Protein AF-A0A8H5M1E9-F1 (afdb_monomer_lite)

Foldseek 3Di:
DDDDDDPVVVVVVVVVVVVVVVVVVVVPDDDDDDPDDLVCLVVLLCVLVVVLVVLVCCVVPDPDDPDCVVVVVSVVSSVVSVVSSVQSVCVNVVNDD

pLDDT: mean 83.39, std 10.53, range [48.06, 94.81]

Organism: NCBI:txid117010

Structure (mmCIF, N/CA/C/O backbone):
data_AF-A0A8H5M1E9-F1
#
_entry.id   AF-A0A8H5M1E9-F1
#
loop_
_atom_site.group_PDB
_atom_site.id
_atom_site.type_symbol
_atom_site.label_atom_id
_atom_site.label_alt_id
_atom_site.label_comp_id
_atom_site.label_asym_id
_atom_site.label_entity_id
_atom_site.label_seq_id
_atom_site.pdbx_PDB_ins_code
_atom_site.Cartn_x
_atom_site.Cartn_y
_atom_site.Cartn_z
_atom_site.occupancy
_atom_site.B_iso_or_equiv
_atom_site.auth_seq_id
_atom_site.auth_comp_id
_atom_site.auth_asym_id
_atom_site.auth_atom_id
_atom_site.pdbx_PDB_model_num
ATOM 1 N N . MET A 1 1 ? 50.892 -19.982 -35.129 1.00 48.06 1 MET A N 1
ATOM 2 C CA . MET A 1 1 ? 50.820 -20.324 -33.693 1.00 48.06 1 MET A CA 1
ATOM 3 C C . MET A 1 1 ? 49.769 -19.431 -33.048 1.00 48.06 1 MET A C 1
ATOM 5 O O . MET A 1 1 ? 49.986 -18.226 -33.042 1.00 48.06 1 MET A O 1
ATOM 9 N N . PRO A 1 2 ? 48.614 -19.960 -32.609 1.00 54.09 2 PRO A N 1
ATOM 10 C CA . PRO A 1 2 ? 47.594 -19.156 -31.942 1.00 54.09 2 PRO A CA 1
ATOM 11 C C . PRO A 1 2 ? 48.084 -18.788 -30.536 1.00 54.09 2 PRO A C 1
ATOM 13 O O . PRO A 1 2 ? 48.436 -19.660 -29.743 1.00 54.09 2 PRO A O 1
ATOM 16 N N . SER A 1 3 ? 48.171 -17.491 -30.253 1.00 62.62 3 SER A N 1
ATOM 17 C CA . SER A 1 3 ? 48.501 -16.957 -28.934 1.00 62.62 3 SER A CA 1
ATOM 18 C C . SER A 1 3 ? 47.425 -17.375 -27.931 1.00 62.62 3 SER A C 1
ATOM 20 O O . SER A 1 3 ? 46.238 -17.123 -28.135 1.00 62.62 3 SER A O 1
ATOM 22 N N . SER A 1 4 ? 47.842 -18.051 -26.858 1.00 66.94 4 SER A N 1
ATOM 23 C CA . SER A 1 4 ? 46.951 -18.472 -25.774 1.00 66.94 4 SER A CA 1
ATOM 24 C C . SER A 1 4 ? 46.203 -17.251 -25.217 1.00 66.94 4 SER A C 1
ATOM 26 O O . SER A 1 4 ? 46.857 -16.264 -24.862 1.00 66.94 4 SER A O 1
ATOM 28 N N . PRO A 1 5 ? 44.858 -17.258 -25.168 1.00 65.81 5 PRO A N 1
ATOM 29 C CA . PRO A 1 5 ? 44.105 -16.123 -24.658 1.00 65.81 5 PRO A CA 1
ATOM 30 C C . PRO A 1 5 ? 44.442 -15.899 -23.180 1.00 65.81 5 PRO A C 1
ATOM 32 O O . PRO A 1 5 ? 44.386 -16.816 -22.360 1.00 65.81 5 PRO A O 1
ATOM 35 N N . SER A 1 6 ? 44.811 -14.662 -22.838 1.00 74.50 6 SER A N 1
ATOM 36 C CA . SER A 1 6 ? 45.079 -14.255 -21.456 1.00 74.50 6 SER A CA 1
ATOM 37 C C . SER A 1 6 ? 43.860 -14.547 -20.573 1.00 74.50 6 SER A C 1
ATOM 39 O O . SER A 1 6 ? 42.721 -14.328 -20.976 1.00 74.50 6 SER A O 1
ATOM 41 N N . ARG A 1 7 ? 44.062 -15.004 -19.333 1.00 67.06 7 ARG A N 1
ATOM 42 C CA . ARG A 1 7 ? 42.972 -15.329 -18.386 1.00 67.06 7 ARG A CA 1
ATOM 43 C C . ARG A 1 7 ? 41.955 -14.180 -18.221 1.00 67.06 7 ARG A C 1
ATOM 45 O O . ARG A 1 7 ? 40.781 -14.430 -17.955 1.00 67.06 7 ARG A O 1
ATOM 52 N N . ALA A 1 8 ? 42.390 -12.938 -18.439 1.00 66.88 8 ALA A N 1
ATOM 53 C CA . ALA A 1 8 ? 41.535 -11.754 -18.456 1.00 66.88 8 ALA A CA 1
ATOM 54 C C . ALA A 1 8 ? 40.524 -11.736 -19.621 1.00 66.88 8 ALA A C 1
ATOM 56 O O . ALA A 1 8 ? 39.365 -11.398 -19.399 1.00 66.88 8 ALA A O 1
ATOM 57 N N . THR A 1 9 ? 40.914 -12.138 -20.837 1.00 70.50 9 THR A N 1
ATOM 58 C CA . THR A 1 9 ? 40.009 -12.158 -22.003 1.00 70.50 9 THR A CA 1
ATOM 59 C C . THR A 1 9 ? 38.999 -13.300 -21.938 1.00 70.50 9 THR A C 1
ATOM 61 O O . THR A 1 9 ? 37.882 -13.164 -22.430 1.00 70.50 9 THR A O 1
ATOM 64 N N . LEU A 1 10 ? 39.347 -14.405 -21.274 1.00 72.31 10 LEU A N 1
ATOM 65 C CA . LEU A 1 10 ? 38.406 -15.498 -21.020 1.00 72.31 10 LEU A CA 1
ATOM 66 C C . LEU A 1 10 ? 37.284 -15.065 -20.054 1.00 72.31 10 LEU A C 1
ATOM 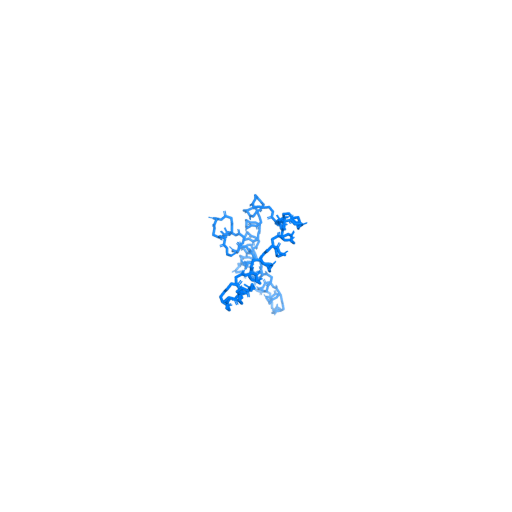68 O O . LEU A 1 10 ? 36.122 -15.397 -20.270 1.00 72.31 10 LEU A O 1
ATOM 72 N N . SER A 1 11 ? 37.630 -14.291 -19.018 1.00 74.62 11 SER A N 1
ATOM 73 C CA . SER A 1 11 ? 36.683 -13.796 -18.004 1.00 74.62 11 SER A CA 1
ATOM 74 C C . SER A 1 11 ? 35.727 -12.727 -18.550 1.00 74.62 11 SER A C 1
ATOM 76 O O . SER A 1 11 ? 34.535 -12.722 -18.247 1.00 74.62 11 SER A O 1
ATOM 78 N N . THR A 1 12 ? 36.211 -11.831 -19.413 1.00 77.12 12 THR A N 1
ATOM 79 C CA . THR A 1 12 ? 35.344 -10.827 -20.049 1.00 77.12 12 THR A CA 1
ATOM 80 C C . THR A 1 12 ? 34.390 -11.454 -21.061 1.00 77.12 12 THR A C 1
ATOM 82 O O . THR A 1 12 ? 33.246 -11.016 -21.173 1.00 77.12 12 THR A O 1
ATOM 85 N N . HIS A 1 13 ? 34.817 -12.508 -21.760 1.00 79.94 13 HIS A N 1
ATOM 86 C CA . HIS A 1 13 ? 33.967 -13.235 -22.700 1.00 79.94 13 HIS A CA 1
ATOM 87 C C . HIS A 1 13 ? 32.821 -13.978 -21.996 1.00 79.94 13 HIS A C 1
ATOM 89 O O . HIS A 1 13 ? 31.678 -13.911 -22.447 1.00 79.94 13 HIS A O 1
ATOM 95 N N . THR A 1 14 ? 33.086 -14.643 -20.866 1.00 81.94 14 THR A N 1
ATOM 96 C CA . THR A 1 14 ? 32.023 -15.281 -20.070 1.00 81.94 14 THR A CA 1
ATOM 97 C C . THR A 1 14 ? 31.069 -14.245 -19.475 1.00 81.94 14 THR A C 1
ATOM 99 O O . THR A 1 14 ? 29.857 -14.436 -19.559 1.00 81.94 14 THR A O 1
ATOM 102 N N . ALA A 1 15 ? 31.574 -13.112 -18.973 1.00 85.06 15 ALA A N 1
ATOM 103 C CA . ALA A 1 15 ? 30.738 -12.008 -18.494 1.00 85.06 15 ALA A CA 1
ATOM 104 C C . ALA A 1 15 ? 29.829 -11.428 -19.599 1.00 85.06 15 ALA A C 1
ATOM 106 O O . ALA A 1 15 ? 28.635 -11.227 -19.369 1.00 85.06 15 ALA A O 1
ATOM 107 N N . MET A 1 16 ? 30.362 -11.222 -20.810 1.00 87.12 16 MET A N 1
ATOM 108 C CA . MET A 1 16 ? 29.601 -10.757 -21.982 1.00 87.12 16 MET A CA 1
ATOM 109 C C . MET A 1 16 ? 28.514 -11.753 -22.402 1.00 87.12 16 MET A C 1
ATOM 111 O O . MET A 1 16 ? 27.381 -11.352 -22.664 1.00 87.12 16 MET A O 1
ATOM 115 N N . SER A 1 17 ? 28.836 -13.049 -22.426 1.00 87.88 17 SER A N 1
ATOM 116 C CA . SER A 1 17 ? 27.887 -14.129 -22.731 1.00 87.88 17 SER A CA 1
ATOM 117 C C . SER A 1 17 ? 26.733 -14.167 -21.722 1.00 87.88 17 SER A C 1
ATOM 119 O O . SER A 1 17 ? 25.562 -14.184 -22.105 1.00 87.88 17 SER A O 1
ATOM 121 N N . THR A 1 18 ? 27.049 -14.111 -20.425 1.00 91.62 18 THR A N 1
ATOM 122 C CA . THR A 1 18 ? 26.041 -14.113 -19.356 1.00 91.62 18 THR A CA 1
ATOM 123 C C . THR A 1 18 ? 25.153 -12.871 -19.423 1.00 91.62 18 THR A C 1
ATOM 125 O O . THR A 1 18 ? 23.932 -12.987 -19.338 1.00 91.62 18 THR A O 1
ATOM 128 N N . TYR A 1 19 ? 25.734 -11.687 -19.649 1.00 92.31 19 TYR A N 1
ATOM 129 C CA . TYR A 1 19 ? 24.965 -10.455 -19.836 1.00 92.31 19 TYR A CA 1
ATOM 130 C C . TYR A 1 19 ? 24.025 -10.538 -21.046 1.00 92.31 19 TYR A C 1
ATOM 132 O O . TYR A 1 19 ? 22.854 -10.179 -20.932 1.00 92.31 19 TYR A O 1
ATOM 140 N N . ALA A 1 20 ? 24.509 -11.035 -22.189 1.00 93.75 20 ALA A N 1
ATOM 141 C CA . ALA A 1 20 ? 23.699 -11.188 -23.395 1.00 93.75 20 ALA A CA 1
ATOM 142 C C . ALA A 1 20 ? 22.498 -12.120 -23.161 1.00 93.75 20 ALA A C 1
ATOM 144 O O . ALA A 1 20 ? 21.384 -11.790 -23.569 1.00 93.75 20 ALA A O 1
ATOM 145 N N . SER A 1 21 ? 22.703 -13.227 -22.437 1.00 92.81 21 SER A N 1
ATOM 146 C CA . SER A 1 21 ? 21.632 -14.152 -22.052 1.00 92.81 21 SER A CA 1
ATOM 147 C C . SER A 1 21 ? 20.594 -13.490 -21.139 1.00 92.81 21 SER A C 1
ATOM 149 O O . SER A 1 21 ? 19.396 -13.571 -21.407 1.00 92.81 21 SER A O 1
ATOM 151 N N . THR A 1 22 ? 21.025 -12.792 -20.082 1.00 92.25 22 THR A N 1
ATOM 152 C CA . THR A 1 22 ? 20.106 -12.103 -19.158 1.00 92.25 22 THR A CA 1
ATOM 153 C C . THR A 1 22 ? 19.355 -10.968 -19.848 1.00 92.25 22 THR A C 1
ATOM 155 O O . THR A 1 22 ? 18.164 -10.784 -19.608 1.00 92.25 22 THR A O 1
ATOM 158 N N . ARG A 1 23 ? 20.015 -10.228 -20.747 1.00 93.62 23 ARG A N 1
ATOM 159 C CA . ARG A 1 23 ? 19.389 -9.158 -21.529 1.00 93.62 23 ARG A CA 1
ATOM 160 C C . ARG A 1 23 ? 18.312 -9.704 -22.459 1.00 93.62 23 ARG A C 1
ATOM 162 O O . ARG A 1 23 ? 17.227 -9.136 -22.484 1.00 93.62 23 ARG A O 1
ATOM 169 N N . ALA A 1 24 ? 18.597 -10.789 -23.183 1.00 94.81 24 ALA A N 1
ATOM 170 C CA . ALA A 1 24 ? 17.633 -11.420 -24.082 1.00 94.81 24 ALA A CA 1
ATOM 171 C C . ALA A 1 24 ? 16.374 -11.875 -23.329 1.00 94.81 24 ALA A C 1
ATOM 173 O O . ALA A 1 24 ? 15.260 -11.594 -23.769 1.00 94.81 24 ALA A O 1
ATOM 174 N N . LEU A 1 25 ? 16.551 -12.495 -22.155 1.00 92.25 25 LEU A N 1
ATOM 175 C CA . LEU A 1 25 ? 15.442 -12.865 -21.275 1.00 92.25 25 LEU A CA 1
ATOM 176 C C . LEU A 1 25 ? 14.685 -11.628 -20.782 1.00 92.25 25 LEU A C 1
ATOM 178 O O . LEU A 1 25 ? 13.478 -11.554 -20.965 1.00 92.25 25 LEU A O 1
ATOM 182 N N . HIS A 1 26 ? 15.376 -10.622 -20.242 1.00 92.44 26 HIS A N 1
ATOM 183 C CA . HIS A 1 26 ? 14.748 -9.396 -19.742 1.00 92.44 26 HIS A CA 1
ATOM 184 C C . HIS A 1 26 ? 13.911 -8.678 -20.811 1.00 92.44 26 HIS A C 1
ATOM 186 O O . HIS A 1 26 ? 12.820 -8.205 -20.519 1.00 92.44 26 HIS A O 1
ATOM 192 N N . THR A 1 27 ? 14.383 -8.627 -22.061 1.00 93.31 27 THR A N 1
ATOM 193 C CA . THR A 1 27 ? 13.630 -8.015 -23.169 1.00 93.31 27 THR A CA 1
ATOM 194 C C . THR A 1 27 ? 12.440 -8.843 -23.644 1.00 93.31 27 THR A C 1
ATOM 196 O O . THR A 1 27 ? 11.546 -8.294 -24.279 1.00 93.31 27 THR A O 1
ATOM 199 N N . ALA A 1 28 ? 12.432 -10.150 -23.374 1.00 94.25 28 ALA A N 1
ATOM 200 C CA . ALA A 1 28 ? 11.334 -11.037 -23.745 1.00 94.25 28 ALA A CA 1
ATOM 201 C C . ALA A 1 28 ? 10.173 -11.000 -22.737 1.00 94.25 28 ALA A C 1
ATOM 203 O O . ALA A 1 28 ? 9.077 -11.459 -23.058 1.00 94.25 28 ALA A O 1
ATOM 204 N N . LEU A 1 29 ? 10.395 -10.473 -21.526 1.00 92.12 29 LEU A N 1
ATOM 205 C CA . LEU A 1 29 ? 9.344 -10.346 -20.524 1.00 92.12 29 LEU A CA 1
ATOM 206 C C . LEU A 1 29 ? 8.440 -9.135 -20.815 1.00 92.12 29 LEU A C 1
ATOM 208 O O . LEU A 1 29 ? 8.916 -8.093 -21.273 1.00 92.12 29 LEU A O 1
ATOM 212 N N . PRO A 1 30 ? 7.131 -9.245 -20.525 1.00 92.12 30 PRO A N 1
ATOM 213 C CA . PRO A 1 30 ? 6.226 -8.111 -20.609 1.00 92.12 30 PRO A CA 1
ATOM 214 C C . PRO A 1 30 ? 6.616 -7.016 -19.601 1.00 92.12 30 PRO A C 1
ATOM 216 O O . PRO A 1 30 ? 7.196 -7.312 -18.550 1.00 92.12 30 PRO A O 1
ATOM 219 N N . PRO A 1 31 ? 6.276 -5.747 -19.892 1.00 89.94 31 PRO A N 1
ATOM 220 C CA . PRO A 1 31 ? 6.523 -4.650 -18.970 1.00 89.94 31 PRO A CA 1
ATOM 221 C C . PRO A 1 31 ? 5.764 -4.863 -17.659 1.00 89.94 31 PRO A C 1
ATOM 223 O O . PRO A 1 31 ? 4.664 -5.420 -17.636 1.00 89.94 31 PRO A O 1
ATOM 226 N N . PHE A 1 32 ? 6.354 -4.381 -16.566 1.00 88.56 32 PHE A N 1
ATOM 227 C CA . PHE A 1 32 ? 5.745 -4.440 -15.244 1.00 88.56 32 PHE A CA 1
ATOM 228 C C . PHE A 1 32 ? 4.377 -3.750 -15.245 1.00 88.56 32 PHE A C 1
ATOM 230 O O . PHE A 1 32 ? 4.251 -2.589 -15.640 1.00 88.56 32 PHE A O 1
ATOM 237 N N . GLN A 1 33 ? 3.361 -4.468 -14.773 1.00 88.88 33 GLN A N 1
ATOM 238 C CA . GLN A 1 33 ? 2.023 -3.931 -14.573 1.00 88.88 33 GLN A CA 1
ATOM 239 C C . GLN A 1 33 ? 1.793 -3.740 -13.071 1.00 88.88 33 GLN A C 1
ATOM 241 O O . GLN A 1 33 ? 1.773 -4.730 -12.336 1.00 88.88 33 GLN A O 1
ATOM 246 N N . PRO A 1 34 ? 1.643 -2.494 -12.586 1.00 87.06 34 PRO A N 1
ATOM 247 C CA . PRO A 1 34 ? 1.366 -2.257 -11.180 1.00 87.06 34 PRO A CA 1
ATOM 248 C C . PRO A 1 34 ? -0.014 -2.810 -10.827 1.00 87.06 34 PRO A C 1
ATOM 250 O O . PRO A 1 34 ? -0.989 -2.572 -11.538 1.00 87.06 34 PRO A O 1
ATOM 253 N N . LEU A 1 35 ? -0.105 -3.508 -9.693 1.00 88.56 35 LEU A N 1
ATOM 254 C CA . LEU A 1 35 ? -1.372 -4.060 -9.207 1.00 88.56 35 LEU A CA 1
ATOM 255 C C . LEU A 1 35 ? -2.404 -2.958 -8.900 1.00 88.56 35 LEU A C 1
ATOM 257 O O . LEU A 1 35 ? -3.603 -3.179 -9.046 1.00 88.56 35 LEU A O 1
ATOM 261 N N . LEU A 1 36 ? -1.938 -1.769 -8.497 1.00 85.25 36 LEU A N 1
ATOM 262 C CA . LEU A 1 36 ? -2.768 -0.595 -8.229 1.00 85.25 36 LEU A CA 1
ATOM 263 C C . LEU A 1 36 ? -2.26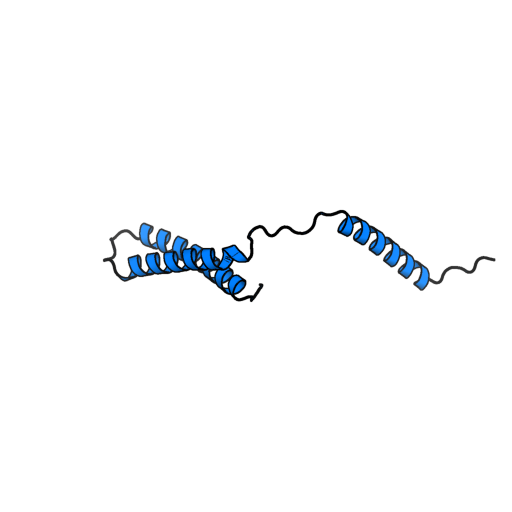7 0.623 -9.028 1.00 85.25 36 LEU A C 1
ATOM 265 O O . LEU A 1 36 ? -1.115 1.029 -8.856 1.00 85.25 36 LEU A O 1
ATOM 269 N N . PRO A 1 37 ? -3.111 1.240 -9.878 1.00 87.19 37 PRO A N 1
ATOM 270 C CA . PRO A 1 37 ? -2.795 2.493 -10.559 1.00 87.19 37 PRO A CA 1
ATOM 271 C C . PRO A 1 37 ? -2.575 3.637 -9.567 1.00 87.19 37 PRO A C 1
ATOM 273 O O . PRO A 1 37 ? -3.410 3.848 -8.690 1.00 87.19 37 PRO A O 1
ATOM 276 N N . VAL A 1 38 ? -1.526 4.443 -9.771 1.00 86.19 38 VAL A N 1
ATOM 277 C CA . VAL A 1 38 ? -1.156 5.579 -8.895 1.00 86.19 38 VAL A CA 1
ATOM 278 C C . VAL A 1 38 ? -2.325 6.552 -8.666 1.00 86.19 38 VAL A C 1
ATOM 280 O O . VAL A 1 38 ? -2.511 7.056 -7.564 1.00 86.19 38 VAL A O 1
ATOM 283 N N . ALA A 1 39 ? -3.177 6.751 -9.675 1.00 87.88 39 ALA A N 1
ATOM 284 C CA . ALA A 1 39 ? -4.350 7.621 -9.584 1.00 87.88 39 ALA A CA 1
ATOM 285 C C . ALA A 1 39 ? -5.402 7.166 -8.549 1.00 87.88 39 ALA A C 1
ATOM 287 O O . ALA A 1 39 ? -6.185 7.989 -8.082 1.00 87.88 39 ALA A O 1
ATOM 288 N N . LEU A 1 40 ? -5.435 5.879 -8.178 1.00 88.56 40 LEU A N 1
ATOM 289 C CA . LEU A 1 40 ? -6.390 5.332 -7.204 1.00 88.56 40 LEU A CA 1
ATOM 290 C C . LEU A 1 40 ? -5.883 5.377 -5.755 1.00 88.56 40 LEU A C 1
ATOM 292 O O . LEU A 1 40 ? -6.688 5.290 -4.826 1.00 88.56 40 LEU A O 1
ATOM 296 N N . LEU A 1 41 ? -4.575 5.547 -5.544 1.00 87.38 41 LEU A N 1
ATOM 297 C CA . LEU A 1 41 ? -3.962 5.590 -4.214 1.00 87.38 41 LEU A CA 1
ATOM 298 C C . LEU A 1 41 ? -4.538 6.680 -3.291 1.00 87.38 41 LEU A C 1
ATOM 300 O O . LEU A 1 41 ? -4.830 6.337 -2.143 1.00 87.38 41 LEU A O 1
ATOM 304 N N . PRO A 1 42 ? -4.775 7.940 -3.722 1.00 88.75 42 PRO A N 1
ATOM 305 C CA . PRO A 1 42 ? -5.281 8.966 -2.807 1.00 88.75 42 PRO A CA 1
ATOM 306 C C . PRO A 1 42 ? -6.708 8.669 -2.333 1.00 88.75 42 PRO A C 1
ATOM 308 O O . PRO A 1 42 ? -7.045 8.927 -1.178 1.00 88.75 42 PRO A O 1
ATOM 311 N N . TYR A 1 43 ? -7.536 8.068 -3.192 1.00 93.19 43 TYR A N 1
ATOM 312 C CA . TYR A 1 43 ? -8.888 7.647 -2.826 1.00 93.19 43 TYR A CA 1
ATOM 313 C C . TYR A 1 43 ? -8.863 6.476 -1.838 1.00 93.19 43 TYR A C 1
ATOM 315 O O . TYR A 1 43 ? -9.607 6.487 -0.858 1.00 93.19 43 TYR A O 1
ATOM 323 N N . LEU A 1 44 ? -7.976 5.495 -2.048 1.00 89.38 44 LEU A N 1
ATOM 324 C CA . LEU A 1 44 ? -7.775 4.397 -1.099 1.00 89.38 44 LEU A CA 1
ATOM 325 C C . LEU A 1 44 ? -7.266 4.900 0.254 1.00 89.38 44 LEU A C 1
ATOM 327 O O . LEU A 1 44 ? -7.798 4.494 1.285 1.00 89.38 44 LEU A O 1
ATOM 331 N N . ALA A 1 45 ? -6.291 5.811 0.258 1.00 90.62 45 ALA A N 1
ATOM 332 C CA . ALA A 1 45 ? -5.781 6.425 1.478 1.00 90.62 45 ALA A CA 1
ATOM 333 C C . ALA A 1 45 ? -6.903 7.139 2.243 1.00 90.62 45 ALA A C 1
ATOM 335 O O . ALA A 1 45 ? -7.089 6.888 3.431 1.00 90.62 45 ALA A O 1
ATOM 336 N N . ALA A 1 46 ? -7.704 7.960 1.556 1.00 92.38 46 ALA A N 1
ATOM 337 C CA . ALA A 1 46 ? -8.827 8.661 2.168 1.00 92.38 46 ALA A CA 1
ATOM 338 C C . ALA A 1 46 ? -9.848 7.692 2.785 1.00 92.38 46 ALA A C 1
ATOM 340 O O . ALA A 1 46 ? -10.240 7.876 3.934 1.00 92.38 46 ALA A O 1
ATOM 341 N N . LEU A 1 47 ? -10.242 6.635 2.067 1.00 93.94 47 LEU A N 1
ATOM 342 C CA . LEU A 1 47 ? -11.212 5.655 2.565 1.00 93.94 47 LEU A CA 1
ATOM 343 C C . LEU A 1 47 ? -10.688 4.866 3.774 1.00 93.94 47 LEU A C 1
ATOM 345 O O . LEU A 1 47 ? -11.401 4.718 4.770 1.00 93.94 47 LEU A O 1
ATOM 349 N N . LEU A 1 48 ? -9.447 4.377 3.717 1.00 91.12 48 LEU A N 1
ATOM 350 C CA . LEU A 1 48 ? -8.831 3.587 4.790 1.00 91.12 48 LEU A CA 1
ATOM 351 C C . LEU A 1 48 ? -8.569 4.424 6.046 1.00 91.12 48 LEU A C 1
ATOM 353 O O . LEU A 1 48 ? -8.798 3.966 7.167 1.00 91.12 48 LEU A O 1
ATOM 357 N N . LEU A 1 49 ? -8.134 5.673 5.879 1.00 90.38 49 LEU A N 1
ATOM 358 C CA . LEU A 1 49 ? -7.848 6.553 7.007 1.00 90.38 49 LEU A CA 1
ATOM 359 C C . LEU A 1 49 ? -9.136 7.124 7.619 1.00 90.38 49 LEU A C 1
ATOM 361 O O . LEU A 1 49 ? -9.244 7.197 8.841 1.00 90.38 49 LEU A O 1
ATOM 365 N N . ALA A 1 50 ? -10.145 7.454 6.802 1.00 92.62 50 ALA A N 1
ATOM 366 C CA . ALA A 1 50 ? -11.447 7.913 7.292 1.00 92.62 50 ALA A CA 1
ATOM 367 C C . ALA A 1 50 ? -12.186 6.820 8.072 1.00 92.62 50 ALA A C 1
ATOM 369 O O . ALA A 1 50 ? -12.745 7.089 9.134 1.00 92.62 50 ALA A O 1
ATOM 370 N N . SER A 1 51 ? -12.160 5.578 7.585 1.00 89.75 51 SER A N 1
ATOM 371 C CA . SER A 1 51 ? -12.726 4.439 8.318 1.00 89.75 51 SER A CA 1
ATOM 372 C C . SER A 1 51 ? -11.964 4.169 9.615 1.00 89.75 51 SER A C 1
ATOM 374 O O . SER A 1 51 ? -12.597 4.030 10.656 1.00 89.75 51 SER A O 1
ATOM 376 N N . THR A 1 52 ? -10.628 4.204 9.602 1.00 90.56 52 THR A N 1
ATOM 377 C CA . THR A 1 52 ? -9.818 4.128 10.833 1.00 90.56 52 THR A CA 1
ATOM 378 C C . THR A 1 52 ? -10.229 5.203 11.840 1.00 90.56 52 THR A C 1
ATOM 380 O O . THR A 1 52 ? -10.465 4.897 13.009 1.00 90.56 52 THR A O 1
ATOM 383 N N . PHE A 1 53 ? -10.363 6.454 11.391 1.00 89.75 53 PHE A N 1
ATOM 384 C CA . PHE A 1 53 ? -10.798 7.562 12.237 1.00 89.75 53 PHE A CA 1
ATOM 385 C C . PHE A 1 53 ? -12.205 7.331 12.798 1.00 89.75 53 PHE A C 1
ATOM 387 O O . PHE A 1 53 ? -12.419 7.510 13.993 1.00 89.75 53 PHE A O 1
ATOM 394 N N . ALA A 1 54 ? -13.149 6.873 11.973 1.00 90.19 54 ALA A N 1
ATOM 395 C CA . ALA A 1 54 ? -14.508 6.563 12.407 1.00 90.19 54 ALA A CA 1
ATOM 396 C C . ALA A 1 54 ? -14.546 5.429 13.445 1.00 90.19 54 ALA A C 1
ATOM 398 O O . ALA A 1 54 ? -15.257 5.544 14.440 1.00 90.19 54 ALA A O 1
ATOM 399 N N . LEU A 1 55 ? -13.760 4.362 13.256 1.00 85.31 55 LEU A N 1
ATOM 400 C CA . LEU A 1 55 ? -13.651 3.250 14.208 1.00 85.31 55 LEU A CA 1
ATOM 401 C C . LEU A 1 55 ? -13.039 3.711 15.539 1.00 85.31 55 LEU A C 1
ATOM 403 O O . LEU A 1 55 ? -13.556 3.375 16.605 1.00 85.31 55 LEU A O 1
ATOM 407 N N . ALA A 1 56 ? -11.967 4.505 15.482 1.00 86.31 56 ALA A N 1
ATOM 408 C CA . ALA A 1 56 ? -11.325 5.065 16.667 1.00 86.31 56 ALA A CA 1
ATOM 409 C C . ALA A 1 56 ? -12.258 6.029 17.416 1.00 86.31 56 ALA A C 1
ATOM 411 O O . ALA A 1 56 ? -12.371 5.959 18.639 1.00 86.31 56 ALA A O 1
ATOM 412 N N . PHE A 1 57 ? -12.975 6.886 16.685 1.00 86.50 57 PHE A N 1
ATOM 413 C CA . PHE A 1 57 ? -13.968 7.795 17.248 1.00 86.50 57 PHE A CA 1
ATOM 414 C C . PHE A 1 57 ? -15.115 7.025 17.903 1.00 86.50 57 PHE A C 1
ATOM 416 O O . PHE A 1 57 ? -15.459 7.307 19.048 1.00 86.50 57 PHE A O 1
ATOM 423 N N . TYR A 1 58 ? -15.660 6.014 17.222 1.00 83.81 58 TYR A N 1
ATOM 424 C CA . TYR A 1 58 ? -16.707 5.144 17.753 1.00 83.81 58 TYR A CA 1
ATOM 425 C C . TYR A 1 58 ? -16.280 4.510 19.086 1.00 83.81 58 TYR A C 1
ATOM 427 O O . TYR A 1 58 ? -17.022 4.583 20.061 1.00 83.81 58 TYR A O 1
ATOM 435 N N . PHE A 1 59 ? -15.058 3.972 19.167 1.00 77.56 59 PHE A N 1
ATOM 436 C CA . PHE A 1 59 ? -14.539 3.380 20.406 1.00 77.56 59 PHE A CA 1
ATOM 437 C C . PHE A 1 59 ? -14.237 4.383 21.512 1.00 77.56 59 PHE A C 1
ATOM 439 O O . PHE A 1 59 ? -14.378 4.059 22.689 1.00 77.56 59 PHE A O 1
ATOM 446 N N . SER A 1 60 ? -13.785 5.582 21.153 1.00 79.25 60 SER A N 1
ATOM 447 C CA . SER A 1 60 ? -13.405 6.592 22.136 1.00 79.25 60 SER A CA 1
ATOM 448 C C . SER A 1 60 ? -14.596 7.380 22.688 1.00 79.25 60 SER A C 1
ATOM 450 O O . SER A 1 60 ? -14.440 8.011 23.732 1.00 79.25 60 SER A O 1
ATOM 452 N N . THR A 1 61 ? -15.743 7.401 21.997 1.00 79.44 61 THR A N 1
ATOM 453 C CA . THR A 1 61 ? -16.871 8.297 22.326 1.00 79.44 61 THR A CA 1
ATOM 454 C C . THR A 1 61 ? -18.163 7.601 22.749 1.00 79.44 61 THR A C 1
ATOM 456 O O . THR A 1 61 ? -18.965 8.228 23.439 1.00 79.44 61 THR A O 1
ATOM 459 N N . LEU A 1 62 ? -18.381 6.328 22.402 1.00 67.81 62 LEU A N 1
ATOM 460 C CA . LEU A 1 62 ? -19.528 5.564 22.904 1.00 67.81 62 LEU A CA 1
ATOM 461 C C . LEU A 1 62 ? -19.194 4.847 24.224 1.00 67.81 62 LEU A C 1
ATOM 463 O O . LEU A 1 62 ? -18.055 4.413 24.413 1.00 67.81 62 LEU A O 1
ATOM 467 N N . PRO A 1 63 ? -20.166 4.706 25.151 1.00 66.12 63 PRO A N 1
ATOM 468 C CA . PRO A 1 63 ? -19.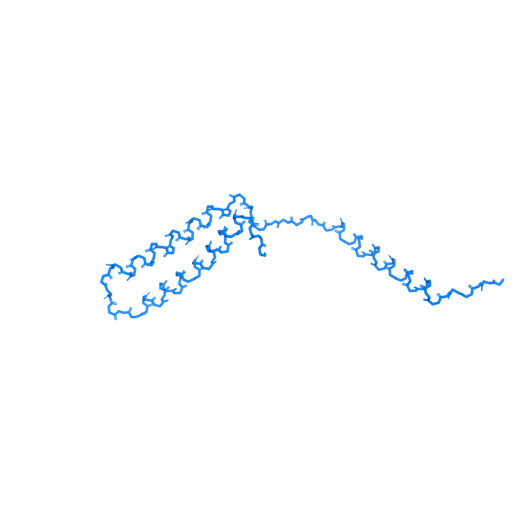963 3.988 26.405 1.00 66.12 63 PRO A CA 1
ATOM 469 C C . PRO A 1 63 ? -19.477 2.565 26.131 1.00 66.12 63 PRO A C 1
ATOM 471 O O . PRO A 1 63 ? -20.058 1.856 25.311 1.00 66.12 63 PRO A O 1
ATOM 474 N N . ARG A 1 64 ? -18.401 2.153 26.808 1.00 63.56 64 ARG A N 1
ATOM 475 C CA . ARG A 1 64 ? -17.852 0.802 26.666 1.00 63.56 64 ARG A CA 1
ATOM 476 C C . ARG A 1 64 ? -18.899 -0.237 27.066 1.00 63.56 64 ARG A C 1
ATOM 478 O O . ARG A 1 64 ? -19.287 -0.299 28.231 1.00 63.56 64 ARG A O 1
ATOM 485 N N . ASP A 1 65 ? -19.294 -1.084 26.122 1.00 62.25 65 ASP A N 1
ATOM 486 C CA . ASP A 1 65 ? -20.001 -2.322 26.441 1.00 62.25 65 ASP A CA 1
ATOM 487 C C . ASP A 1 65 ? -19.033 -3.309 27.111 1.00 62.25 65 ASP A C 1
ATOM 489 O O . ASP A 1 65 ? -17.884 -3.456 26.702 1.00 62.25 65 ASP A O 1
ATOM 493 N N . THR A 1 66 ? -19.524 -4.031 28.119 1.00 57.56 66 THR A N 1
ATOM 494 C CA . THR A 1 66 ? -18.810 -4.943 29.039 1.00 57.56 66 THR A CA 1
ATOM 495 C C . THR A 1 66 ? -18.027 -6.103 28.380 1.00 57.56 66 THR A C 1
ATOM 497 O O . THR A 1 66 ? -17.410 -6.899 29.083 1.00 57.56 66 THR A O 1
ATOM 500 N N . ILE A 1 67 ? -18.020 -6.239 27.047 1.00 61.06 67 ILE A N 1
ATOM 501 C CA . ILE A 1 67 ? -17.493 -7.418 26.341 1.00 61.06 67 ILE A CA 1
ATOM 502 C C . ILE A 1 67 ? -16.151 -7.101 25.634 1.00 61.06 67 ILE A C 1
ATOM 504 O O . ILE A 1 67 ? -16.158 -6.554 24.526 1.00 61.06 67 ILE A O 1
ATOM 508 N N . PRO A 1 68 ? -14.995 -7.535 26.183 1.00 68.31 68 PRO A N 1
ATOM 509 C CA . PRO A 1 68 ? -13.645 -7.203 25.682 1.00 68.31 68 PRO A CA 1
ATOM 510 C C . PRO A 1 68 ? -13.298 -7.802 24.302 1.00 68.31 68 PRO A C 1
ATOM 512 O O . PRO A 1 68 ? -12.308 -7.436 23.663 1.00 68.31 68 PRO A O 1
ATOM 515 N N . ILE A 1 69 ? -14.124 -8.720 23.797 1.00 73.94 69 ILE A N 1
ATOM 516 C CA . ILE A 1 69 ? -13.937 -9.346 22.479 1.00 73.94 69 ILE A CA 1
ATOM 517 C C . ILE A 1 69 ? -14.165 -8.327 21.353 1.00 73.94 69 ILE A C 1
ATOM 519 O O . ILE A 1 69 ? -13.420 -8.316 20.372 1.00 73.94 69 ILE A O 1
ATOM 523 N N . ARG A 1 70 ? -15.159 -7.435 21.495 1.00 70.69 70 ARG A N 1
ATOM 524 C CA . ARG A 1 70 ? -15.442 -6.408 20.475 1.00 70.69 70 ARG A CA 1
ATOM 525 C C . ARG A 1 70 ? -14.324 -5.368 20.408 1.00 70.69 70 ARG A C 1
ATOM 527 O O . ARG A 1 70 ? -13.954 -4.968 19.311 1.00 70.69 70 ARG A O 1
ATOM 534 N N . GLU A 1 71 ? -13.744 -4.999 21.550 1.00 77.62 71 GLU A N 1
ATOM 535 C CA . GLU A 1 71 ? -12.587 -4.093 21.633 1.00 77.62 71 GLU A CA 1
ATOM 536 C C . GLU A 1 71 ? -11.393 -4.620 20.837 1.00 77.62 71 GLU A C 1
ATOM 538 O O . GLU A 1 71 ? -10.831 -3.908 20.008 1.00 77.62 71 GLU A O 1
ATOM 543 N N . TH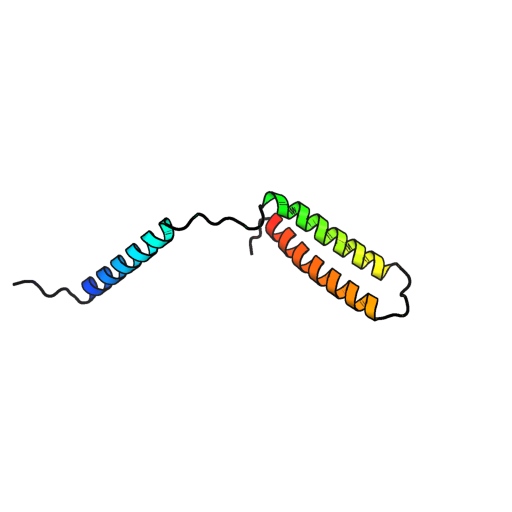R A 1 72 ? -11.047 -5.893 21.025 1.00 83.25 72 THR A N 1
ATOM 544 C CA . THR A 1 72 ? -9.886 -6.498 20.357 1.00 83.25 72 THR A CA 1
ATOM 545 C C . THR A 1 72 ? -10.101 -6.633 18.847 1.00 83.25 72 THR A C 1
ATOM 547 O O . THR A 1 72 ? -9.203 -6.347 18.050 1.00 83.25 72 THR A O 1
ATOM 550 N N . ALA A 1 73 ? -11.307 -7.025 18.425 1.00 83.50 73 ALA A N 1
ATOM 551 C CA . ALA A 1 73 ? -11.658 -7.124 17.008 1.00 83.50 73 ALA A CA 1
ATOM 552 C C . ALA A 1 73 ? -11.628 -5.753 16.310 1.00 83.50 73 ALA A C 1
ATOM 554 O 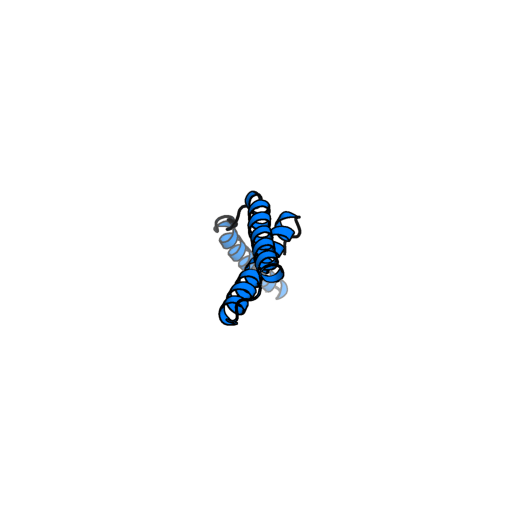O . ALA A 1 73 ? -11.154 -5.628 15.180 1.00 83.50 73 ALA A O 1
ATOM 555 N N . VAL A 1 74 ? -12.090 -4.698 16.983 1.00 84.56 74 VAL A N 1
ATOM 556 C CA . VAL A 1 74 ? -12.077 -3.357 16.392 1.00 84.56 74 VAL A CA 1
ATOM 557 C C . VAL A 1 74 ? -10.688 -2.726 16.427 1.00 84.56 74 VAL A C 1
ATOM 559 O O . VAL A 1 74 ? -10.282 -2.109 15.449 1.00 84.56 74 VAL A O 1
ATOM 562 N N . ALA A 1 75 ? -9.908 -2.941 17.485 1.00 86.25 75 ALA A N 1
ATOM 563 C CA . ALA A 1 75 ? -8.526 -2.474 17.538 1.00 86.25 75 ALA A CA 1
ATOM 564 C C . ALA A 1 75 ? -7.650 -3.142 16.464 1.00 86.25 75 ALA A C 1
ATOM 566 O O . ALA A 1 75 ? -6.858 -2.471 15.803 1.00 86.25 75 ALA A O 1
ATOM 567 N N . SER A 1 76 ? -7.814 -4.451 16.247 1.00 88.56 76 SER A N 1
ATOM 568 C CA . SER A 1 76 ? -7.073 -5.179 15.208 1.00 88.56 76 SER A CA 1
ATOM 569 C C . SER A 1 76 ? -7.467 -4.739 13.799 1.00 88.56 76 SER A C 1
ATOM 571 O O . SER A 1 76 ? -6.589 -4.469 12.980 1.00 88.56 76 SER A O 1
ATOM 573 N N . THR A 1 77 ? -8.764 -4.585 13.519 1.00 86.81 77 THR A N 1
ATOM 574 C CA . THR A 1 77 ? -9.222 -4.051 12.226 1.00 86.81 77 THR A CA 1
ATOM 575 C C . THR A 1 77 ? -8.734 -2.619 12.012 1.00 86.81 77 THR A C 1
ATOM 577 O O . THR A 1 77 ? -8.121 -2.343 10.984 1.00 86.81 77 THR A O 1
ATOM 580 N N . ALA A 1 78 ? -8.887 -1.729 12.995 1.00 88.94 78 ALA A N 1
ATOM 581 C CA . ALA A 1 78 ? -8.374 -0.362 12.918 1.00 88.94 78 ALA A CA 1
ATOM 582 C C . ALA A 1 78 ? -6.853 -0.316 12.687 1.00 88.94 78 ALA A C 1
ATOM 584 O O . ALA A 1 78 ? -6.389 0.501 11.901 1.00 88.94 78 ALA A O 1
ATOM 585 N N . SER A 1 79 ? -6.075 -1.212 13.303 1.00 91.25 79 SER A N 1
ATOM 586 C CA . SER A 1 79 ? -4.622 -1.291 13.102 1.00 91.25 79 SER A CA 1
ATOM 587 C C . SER A 1 79 ? -4.249 -1.657 11.663 1.00 91.25 79 SER A C 1
ATOM 589 O O . SER A 1 79 ? -3.384 -1.010 11.070 1.00 91.25 79 SER A O 1
ATOM 591 N N . VAL A 1 80 ? -4.932 -2.647 11.079 1.00 93.12 80 VAL A N 1
ATOM 592 C CA . VAL A 1 80 ? -4.711 -3.044 9.682 1.00 93.12 80 VAL A CA 1
ATOM 593 C C . VAL A 1 80 ? -5.074 -1.895 8.740 1.00 93.12 80 VAL A C 1
ATOM 595 O O . VAL A 1 80 ? -4.271 -1.530 7.882 1.00 93.12 80 VAL A O 1
ATOM 598 N N . LEU A 1 81 ? -6.246 -1.280 8.923 1.00 91.00 81 LEU A N 1
ATOM 599 C CA . LEU A 1 81 ? -6.694 -0.171 8.078 1.00 91.00 81 LEU A CA 1
ATOM 600 C C . LEU A 1 81 ? -5.782 1.057 8.207 1.00 91.00 81 LEU A C 1
ATOM 602 O O . LEU A 1 81 ? -5.455 1.672 7.193 1.00 91.00 81 LEU A O 1
ATOM 606 N N . ALA A 1 82 ? -5.310 1.367 9.417 1.00 91.19 82 ALA A N 1
ATOM 607 C CA . ALA A 1 82 ? -4.354 2.443 9.655 1.00 91.19 82 ALA A CA 1
ATOM 608 C C . ALA A 1 82 ? -3.033 2.185 8.920 1.00 91.19 82 ALA A C 1
ATOM 610 O O . ALA A 1 82 ? -2.533 3.070 8.229 1.00 91.19 82 ALA A O 1
ATOM 611 N N . GLY A 1 83 ? -2.489 0.968 9.024 1.00 90.69 83 GLY A N 1
ATOM 612 C CA . GLY A 1 83 ? -1.241 0.588 8.361 1.00 90.69 83 GLY A CA 1
ATOM 613 C C . GLY A 1 83 ? -1.325 0.736 6.841 1.00 90.69 83 GLY A C 1
ATOM 614 O O . GLY A 1 83 ? -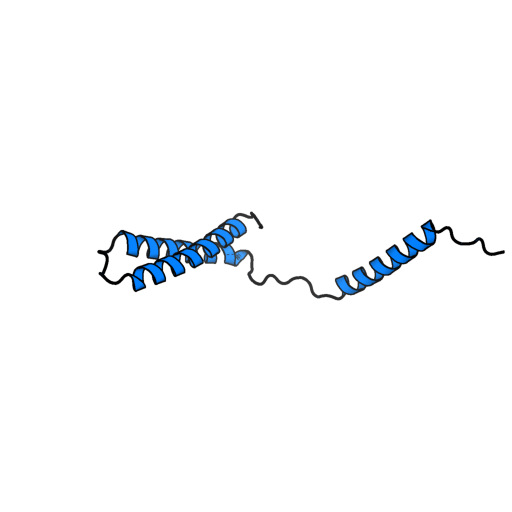0.527 1.459 6.243 1.00 90.69 83 GLY A O 1
ATOM 615 N N . PHE A 1 84 ? -2.335 0.119 6.217 1.00 91.00 84 PHE A N 1
ATOM 616 C CA . PHE A 1 84 ? -2.550 0.243 4.771 1.00 91.00 84 PHE A CA 1
ATOM 617 C C . PHE A 1 84 ? -2.856 1.687 4.349 1.00 91.00 84 PHE A C 1
ATOM 619 O O . PHE A 1 84 ? -2.368 2.137 3.313 1.00 91.00 84 PHE A O 1
ATOM 626 N N . GLY A 1 85 ? -3.618 2.431 5.155 1.00 90.19 85 GLY A N 1
ATOM 627 C CA . GLY A 1 85 ? -3.954 3.827 4.889 1.00 90.19 85 GLY A CA 1
ATOM 628 C C . GLY A 1 85 ? -2.730 4.741 4.872 1.00 90.19 85 GLY A C 1
ATOM 629 O O . GLY A 1 85 ? -2.597 5.557 3.963 1.00 90.19 85 GLY A O 1
ATOM 630 N N . VAL A 1 86 ? -1.801 4.580 5.820 1.00 91.81 86 VAL A N 1
ATOM 631 C CA . VAL A 1 86 ? -0.568 5.385 5.881 1.00 91.81 86 VAL A CA 1
ATOM 632 C C . VAL A 1 86 ? 0.370 5.060 4.717 1.00 91.81 86 VAL A C 1
ATOM 634 O O . VAL A 1 86 ? 0.878 5.981 4.079 1.00 91.81 86 VAL A O 1
ATOM 637 N N . VAL A 1 87 ? 0.556 3.778 4.380 1.00 91.81 87 VAL A N 1
ATOM 638 C CA . VAL A 1 87 ? 1.367 3.377 3.214 1.00 91.81 87 VAL A CA 1
ATOM 639 C C . VAL A 1 87 ? 0.776 3.950 1.920 1.00 91.81 87 VAL A C 1
ATOM 641 O O . VAL A 1 87 ? 1.503 4.528 1.111 1.00 91.81 87 VAL A O 1
ATOM 644 N N . ALA A 1 88 ? -0.547 3.863 1.742 1.00 90.00 88 ALA A N 1
ATOM 645 C CA . ALA A 1 88 ? -1.232 4.440 0.587 1.00 90.00 88 ALA A CA 1
ATOM 646 C C . ALA A 1 88 ? -1.104 5.973 0.536 1.00 90.00 88 ALA A C 1
ATOM 648 O O . ALA A 1 88 ? -0.894 6.533 -0.541 1.00 90.00 88 ALA A O 1
ATOM 649 N N . LEU A 1 89 ? -1.181 6.659 1.683 1.00 89.19 89 LEU A N 1
ATOM 650 C CA . LEU A 1 89 ? -1.001 8.110 1.784 1.00 89.19 89 LEU A CA 1
ATOM 651 C C . LEU A 1 89 ? 0.410 8.530 1.349 1.00 89.19 89 LEU A C 1
ATOM 653 O O . LEU A 1 89 ? 0.560 9.450 0.548 1.00 89.19 89 LEU A O 1
ATOM 657 N N . PHE A 1 90 ? 1.440 7.844 1.843 1.00 89.94 90 PHE A N 1
ATOM 658 C CA . PHE A 1 90 ? 2.838 8.173 1.545 1.00 89.94 90 PHE A CA 1
ATOM 659 C C . PHE A 1 90 ? 3.160 7.918 0.073 1.00 89.94 90 PHE A C 1
ATOM 661 O O . PHE A 1 90 ? 3.750 8.771 -0.591 1.00 89.94 90 PHE A O 1
ATOM 668 N N . CYS A 1 91 ? 2.664 6.802 -0.462 1.00 86.19 91 CYS A N 1
ATOM 669 C CA . CYS A 1 91 ? 2.800 6.482 -1.876 1.00 86.19 91 CYS A CA 1
ATOM 670 C C . CYS A 1 91 ? 2.025 7.485 -2.763 1.00 86.19 91 CYS A C 1
ATOM 672 O O . CYS A 1 91 ? 2.501 7.856 -3.834 1.00 86.19 91 CYS A O 1
ATOM 674 N N . SER A 1 92 ? 0.893 8.030 -2.287 1.00 86.06 92 SER A N 1
ATOM 675 C CA . SER A 1 92 ? 0.173 9.131 -2.962 1.00 86.06 92 SER A CA 1
ATOM 676 C C . SER A 1 92 ? 0.948 10.452 -2.952 1.00 86.06 92 SER A C 1
ATOM 678 O O . SER A 1 92 ? 0.855 11.225 -3.901 1.00 86.06 92 SER A O 1
ATOM 680 N N . ALA A 1 93 ? 1.713 10.722 -1.892 1.00 86.44 93 ALA A N 1
ATOM 681 C CA . ALA A 1 93 ? 2.542 11.920 -1.761 1.00 86.44 93 ALA A CA 1
ATOM 682 C C . ALA A 1 93 ? 3.853 11.848 -2.573 1.00 86.44 93 ALA A C 1
ATOM 684 O O . ALA A 1 93 ? 4.645 12.788 -2.542 1.00 86.44 93 ALA A O 1
ATOM 685 N N . GLY A 1 94 ? 4.097 10.745 -3.293 1.00 83.50 94 GLY A N 1
ATOM 686 C CA . GLY A 1 94 ? 5.315 10.525 -4.075 1.00 83.50 94 GLY A CA 1
ATOM 687 C C . GLY A 1 94 ? 6.496 9.992 -3.260 1.00 83.50 94 GLY A C 1
ATOM 688 O O . GLY A 1 94 ? 7.606 9.905 -3.784 1.00 83.50 94 GLY A O 1
ATOM 689 N N . VAL A 1 95 ? 6.273 9.609 -1.998 1.00 85.31 95 VAL A N 1
ATOM 690 C CA . VAL A 1 95 ? 7.250 8.872 -1.189 1.00 85.31 95 VAL A CA 1
ATOM 691 C C . VAL A 1 95 ? 7.062 7.390 -1.493 1.00 85.31 95 VAL A C 1
ATOM 693 O O . VAL A 1 95 ? 6.323 6.679 -0.812 1.00 85.31 95 VAL A O 1
ATOM 696 N N . TYR A 1 96 ? 7.678 6.945 -2.586 1.00 79.31 96 TYR A N 1
ATOM 697 C CA . TYR A 1 96 ? 7.689 5.537 -2.968 1.00 79.31 96 TYR A CA 1
ATOM 698 C C . TYR A 1 96 ? 8.631 4.782 -2.022 1.00 79.31 96 TYR A C 1
ATOM 700 O O . TYR A 1 96 ? 9.830 5.064 -1.992 1.00 79.31 96 TYR A O 1
ATOM 708 N N . VAL A 1 97 ? 8.063 3.882 -1.216 1.00 63.44 97 VAL A N 1
ATOM 709 C CA . VAL A 1 97 ? 8.797 2.923 -0.370 1.00 63.44 97 VAL A CA 1
ATOM 710 C C . VAL A 1 97 ? 9.202 1.710 -1.195 1.00 63.44 97 VAL A C 1
ATOM 712 O O . VAL A 1 97 ? 8.374 1.279 -2.030 1.00 63.44 97 VAL A O 1
#

Radius of gyration: 27.24 Å; chains: 1; bounding box: 71×32×63 Å

Sequence (97 aa):
MPSSPSRATLSTHTAMSTYASTRALHTALPPFQPLLPVALLPYLAALLLASTFALAFYFSTLPRDTIPIRETAVASTASVLAGFGVVALFCSAGVYV

Secondary structure (DSSP, 8-state):
-PPPPPHHHHHHHHHHHHHHHHHHHHHHSPPP--SS-GGGHHHHHHHHHHHHHHHHHHHHHSPPPS-HHHHHHHHHHHHHHHHHHHHHHHHHTT---

InterPro domains:
  IPR007915 Oligosaccharyltransferase complex subunit [PF05251] (30-97)